Protein AF-A0A222AJ34-F1 (afdb_monomer_lite)

Sequence (127 aa):
MYPSAGAMNAAAAAAAVAAARHPGPPQPGQPIKFTVGESCDRIKEEFNFLQAQYHNLKLECEKLASEKIEIQRHYVMYYEMSYGLNVEMHKQTEIAKRLNAIIAQILPFLSQEHQQQVASAVERAKQ

pLDDT: mean 85.01, std 19.11, range [39.09, 98.69]

Foldseek 3Di:
DDPPPVVVVVVVVLVVVVVVPDDPDDDPPDPPPPDVVVVVVVVVVVVVSVVVVVVVVVVVVVVVVVVVVVVVVVVVVCVVVVVVVVVVVVVVVVVLVVVVVVLVVCLVVDDPVVSVVSVVVNVVVVD

InterPro domains:
  IPR005617 Groucho/TLE, N-terminal Q-rich domain [PF03920] (32-127)
  IPR009146 Groucho/transducin-like enhancer [PTHR10814] (26-127)

Secondary structure (DSSP, 8-state):
-PPPHHHHHHHHHHHHHHHTTSPPSPPTTS-----HHHHHHHHHHHHHHHHHHHHHHHHHHHHHHHHHHHHHHHHHHHHHHHHHHHHHHHHHHHHHHHHHHHHHHHGGGS-HHHHHHHHHHHHHHH-

Structure (mmCIF, N/CA/C/O backbone):
data_AF-A0A222AJ34-F1
#
_entry.id   AF-A0A222AJ34-F1
#
loop_
_atom_site.group_PDB
_atom_site.id
_atom_site.type_symbol
_atom_site.label_atom_id
_atom_site.label_alt_id
_atom_site.label_comp_id
_atom_site.label_asym_id
_atom_site.label_entity_id
_atom_site.label_seq_id
_atom_site.pdbx_PDB_ins_code
_atom_site.Cartn_x
_atom_site.Cartn_y
_atom_site.Cartn_z
_atom_site.occupancy
_atom_site.B_iso_or_equiv
_atom_site.auth_seq_id
_atom_site.auth_comp_id
_atom_site.auth_asym_id
_atom_site.auth_atom_id
_atom_site.pdbx_PDB_model_num
ATOM 1 N N . MET A 1 1 ? 6.913 8.322 -6.573 1.00 42.62 1 MET A N 1
ATOM 2 C CA . MET A 1 1 ? 7.624 7.628 -7.666 1.00 42.62 1 MET A CA 1
ATOM 3 C C . MET A 1 1 ? 8.215 8.682 -8.582 1.00 42.62 1 MET A C 1
ATOM 5 O O . MET A 1 1 ? 7.469 9.324 -9.306 1.00 42.62 1 MET A O 1
ATOM 9 N N . TYR A 1 2 ? 9.517 8.939 -8.467 1.00 39.09 2 TYR A N 1
ATOM 10 C CA . TYR A 1 2 ? 10.228 9.827 -9.389 1.00 39.09 2 TYR A CA 1
ATOM 11 C C . TYR A 1 2 ? 10.635 9.033 -10.638 1.00 39.09 2 TYR A C 1
ATOM 13 O O . TYR A 1 2 ? 10.969 7.854 -10.495 1.00 39.09 2 TYR A O 1
ATOM 21 N N . PRO A 1 3 ? 10.644 9.633 -11.841 1.00 51.12 3 PRO A N 1
ATOM 22 C CA . PRO A 1 3 ? 11.255 8.991 -12.995 1.00 51.12 3 PRO A CA 1
ATOM 23 C C . PRO A 1 3 ? 12.746 8.798 -12.701 1.00 51.12 3 PRO A C 1
ATOM 25 O O . PRO A 1 3 ? 13.421 9.727 -12.254 1.00 51.12 3 PRO A O 1
ATOM 28 N N . SER A 1 4 ? 13.248 7.582 -12.916 1.00 49.19 4 SER A N 1
ATOM 29 C CA . SER A 1 4 ? 14.657 7.238 -12.724 1.00 49.19 4 SER A CA 1
ATOM 30 C C . SER A 1 4 ? 15.549 8.168 -13.552 1.00 49.19 4 SER A C 1
ATOM 32 O O . SER A 1 4 ? 15.472 8.196 -14.782 1.00 49.19 4 SER A O 1
ATOM 34 N N . ALA A 1 5 ? 16.422 8.917 -12.872 1.00 51.28 5 ALA A N 1
ATOM 35 C CA . ALA A 1 5 ? 17.395 9.833 -13.472 1.00 51.28 5 ALA A CA 1
ATOM 36 C C . ALA A 1 5 ? 18.364 9.145 -14.462 1.00 51.28 5 ALA A C 1
ATOM 38 O O . ALA A 1 5 ? 19.049 9.824 -15.225 1.00 51.28 5 ALA A O 1
ATOM 39 N N . GLY A 1 6 ? 18.404 7.806 -14.491 1.00 52.25 6 GLY A N 1
ATOM 40 C CA . GLY A 1 6 ? 19.253 7.032 -15.397 1.00 52.25 6 GLY A CA 1
ATOM 41 C C . GLY A 1 6 ? 18.851 7.117 -16.875 1.00 52.25 6 GLY A C 1
ATOM 42 O O . GLY A 1 6 ? 19.728 7.171 -17.734 1.00 52.25 6 GLY A O 1
ATOM 43 N N . ALA A 1 7 ? 17.552 7.194 -17.192 1.00 55.06 7 ALA A N 1
ATOM 44 C CA . ALA A 1 7 ? 17.081 7.148 -18.584 1.00 55.06 7 ALA A CA 1
ATOM 45 C C . ALA A 1 7 ? 17.347 8.456 -19.355 1.00 55.06 7 ALA A C 1
ATOM 47 O O . ALA A 1 7 ? 17.745 8.426 -20.520 1.00 55.06 7 ALA A O 1
ATOM 48 N N . MET A 1 8 ? 17.204 9.612 -18.693 1.00 50.34 8 MET A N 1
ATOM 49 C CA . MET A 1 8 ? 17.540 10.917 -19.286 1.00 50.34 8 MET A CA 1
ATOM 50 C C . MET A 1 8 ? 19.036 11.042 -19.589 1.00 50.34 8 MET A C 1
ATOM 52 O O . MET A 1 8 ? 19.416 11.673 -20.573 1.00 50.34 8 MET A O 1
ATOM 56 N N . ASN A 1 9 ? 19.885 10.403 -18.780 1.00 57.75 9 ASN A N 1
ATOM 57 C CA . ASN A 1 9 ? 21.332 10.508 -18.923 1.00 57.75 9 ASN A CA 1
ATOM 58 C C . ASN A 1 9 ? 21.858 9.699 -20.123 1.00 57.75 9 ASN A C 1
ATOM 60 O O . ASN A 1 9 ? 22.767 10.144 -20.817 1.00 57.75 9 ASN A O 1
ATOM 64 N N . ALA A 1 10 ? 21.246 8.547 -20.422 1.00 58.34 10 ALA A N 1
ATOM 65 C CA . ALA A 1 10 ? 21.622 7.722 -21.573 1.00 58.34 10 ALA A CA 1
ATOM 66 C C . ALA A 1 10 ? 21.254 8.383 -22.914 1.00 58.34 10 ALA A C 1
ATOM 68 O O . ALA A 1 10 ? 22.072 8.411 -23.834 1.00 58.34 10 ALA A O 1
ATOM 69 N N . ALA A 1 11 ? 20.058 8.975 -23.012 1.00 57.44 11 ALA A N 1
ATOM 70 C CA . ALA A 1 11 ? 19.627 9.699 -24.209 1.00 57.44 11 ALA A CA 1
ATOM 71 C C . ALA A 1 11 ? 20.462 10.972 -24.447 1.00 57.44 11 ALA A C 1
ATOM 73 O O . ALA A 1 11 ? 20.866 11.245 -25.577 1.00 57.44 11 ALA A O 1
ATOM 74 N N . ALA A 1 12 ? 20.784 11.714 -23.380 1.00 57.72 12 ALA A N 1
ATOM 75 C CA . ALA A 1 12 ? 21.657 12.884 -23.452 1.00 57.72 12 ALA A CA 1
ATOM 76 C C . ALA A 1 12 ? 23.097 12.513 -23.849 1.00 57.72 12 ALA A C 1
ATOM 78 O O . ALA A 1 12 ? 23.702 13.197 -24.675 1.00 57.72 12 ALA A O 1
ATOM 79 N N . ALA A 1 13 ? 23.630 11.402 -23.329 1.00 58.84 13 ALA A N 1
ATOM 80 C CA . ALA A 1 13 ? 24.948 10.898 -23.707 1.00 58.84 13 ALA A CA 1
ATOM 81 C C . ALA A 1 13 ? 24.993 10.448 -25.177 1.00 58.84 13 ALA A C 1
ATOM 83 O O . ALA A 1 13 ? 25.935 10.784 -25.893 1.00 58.84 13 ALA A O 1
ATOM 84 N N . ALA A 1 14 ? 23.958 9.752 -25.660 1.00 60.47 14 ALA A N 1
ATOM 85 C CA . ALA A 1 14 ? 23.859 9.357 -27.064 1.00 60.47 14 ALA A CA 1
ATOM 86 C C . ALA A 1 14 ? 23.771 10.577 -28.002 1.00 60.47 14 ALA A C 1
ATOM 88 O O . ALA A 1 14 ? 24.455 10.616 -29.027 1.00 60.47 14 ALA A O 1
ATOM 89 N N . ALA A 1 15 ? 22.998 11.601 -27.625 1.00 59.00 15 ALA A N 1
ATOM 90 C CA . ALA A 1 15 ? 22.893 12.852 -28.374 1.00 59.00 15 ALA A CA 1
ATOM 91 C C . ALA A 1 15 ? 24.214 13.645 -28.393 1.00 59.00 15 ALA A C 1
ATOM 93 O O . ALA A 1 15 ? 24.599 14.174 -29.435 1.00 59.00 15 ALA A O 1
ATOM 94 N N . ALA A 1 16 ? 24.947 13.683 -27.276 1.00 59.84 16 ALA A N 1
ATOM 95 C CA . ALA A 1 16 ? 26.245 14.353 -27.188 1.00 59.84 16 ALA A CA 1
ATOM 96 C C . ALA A 1 16 ? 27.322 13.665 -28.049 1.00 59.84 16 ALA A C 1
ATOM 98 O O . ALA A 1 16 ? 28.106 14.340 -28.717 1.00 59.84 16 ALA A O 1
ATOM 99 N N . VAL A 1 17 ? 27.330 12.328 -28.095 1.00 60.75 17 VAL A N 1
ATOM 100 C CA . VAL A 1 17 ? 28.244 11.557 -28.957 1.00 60.75 17 VAL A CA 1
ATOM 101 C C . VAL A 1 17 ? 27.910 11.747 -30.439 1.00 60.75 17 VAL A C 1
ATOM 103 O O . VAL A 1 17 ? 28.824 11.834 -31.257 1.00 60.75 17 VAL A O 1
ATOM 106 N N . ALA A 1 18 ? 26.626 11.862 -30.794 1.00 57.66 18 ALA A N 1
ATOM 107 C CA . ALA A 1 18 ? 26.208 12.175 -32.160 1.00 57.66 18 ALA A CA 1
ATOM 108 C C . ALA A 1 18 ? 26.637 13.596 -32.576 1.00 57.66 18 ALA A C 1
ATOM 110 O O . ALA A 1 18 ? 27.211 13.778 -33.647 1.00 57.66 18 ALA A O 1
ATOM 111 N N . ALA A 1 19 ? 26.450 14.591 -31.701 1.00 58.34 19 ALA A N 1
ATOM 112 C CA . ALA A 1 19 ? 26.836 15.978 -31.964 1.00 58.34 19 ALA A CA 1
ATOM 113 C C . ALA A 1 19 ? 28.357 16.161 -32.139 1.00 58.34 19 ALA A C 1
ATOM 115 O O . ALA A 1 19 ? 28.788 16.933 -32.992 1.00 58.34 19 ALA A O 1
ATOM 116 N N . ALA A 1 20 ? 29.177 15.417 -31.390 1.00 56.94 20 ALA A N 1
ATOM 117 C CA . ALA A 1 20 ? 30.639 15.492 -31.467 1.00 56.94 20 ALA A CA 1
ATOM 118 C C . ALA A 1 20 ? 31.245 14.890 -32.754 1.00 56.94 20 ALA A C 1
ATOM 120 O O . ALA A 1 20 ? 32.431 15.082 -33.015 1.00 56.94 20 ALA A O 1
ATOM 121 N N . ARG A 1 21 ? 30.460 14.155 -33.556 1.00 56.41 21 ARG A N 1
ATOM 122 C CA . ARG A 1 21 ? 30.925 13.482 -34.785 1.00 56.41 21 ARG A CA 1
ATOM 123 C C . ARG A 1 21 ? 30.638 14.256 -36.070 1.00 56.41 21 ARG A C 1
ATOM 125 O O . ARG A 1 21 ? 31.079 13.836 -37.138 1.00 56.41 21 ARG A O 1
ATOM 132 N N . HIS A 1 22 ? 29.934 15.385 -35.995 1.00 52.84 22 HIS A N 1
ATOM 133 C CA . HIS A 1 22 ? 29.790 16.266 -37.148 1.00 52.84 22 HIS A CA 1
ATOM 134 C C . HIS A 1 22 ? 31.075 17.090 -37.321 1.00 52.84 22 HIS A C 1
ATOM 136 O O . HIS A 1 22 ? 31.444 17.822 -36.400 1.00 52.84 22 HIS A O 1
ATOM 142 N N . PRO A 1 23 ? 31.766 17.007 -38.477 1.00 51.19 23 PRO A N 1
ATOM 143 C CA . PRO A 1 23 ? 32.853 17.928 -38.755 1.00 51.19 23 PRO A CA 1
ATOM 144 C C . PRO A 1 23 ? 32.286 19.348 -38.723 1.00 51.19 23 PRO A C 1
ATOM 146 O O . PRO A 1 23 ? 31.208 19.604 -39.268 1.00 51.19 23 PRO A O 1
ATOM 149 N N . GLY A 1 24 ? 32.993 20.251 -38.039 1.00 53.47 24 GLY A N 1
ATOM 150 C CA . GLY A 1 24 ? 32.643 21.668 -37.996 1.00 53.47 24 GLY A CA 1
ATOM 151 C C . GLY A 1 24 ? 32.491 22.253 -39.407 1.00 53.47 24 GLY A C 1
ATOM 152 O O . GLY A 1 24 ? 32.967 21.655 -40.378 1.00 53.47 24 GLY A O 1
ATOM 153 N N . PRO A 1 25 ? 31.815 23.407 -39.542 1.00 49.16 25 PRO A N 1
ATOM 154 C CA . PRO A 1 25 ? 31.540 24.001 -40.844 1.00 49.16 25 PRO A CA 1
ATOM 155 C C . PRO A 1 25 ? 32.837 24.115 -41.663 1.00 49.16 25 PRO A C 1
ATOM 157 O O . PRO A 1 25 ? 33.863 24.530 -41.113 1.00 49.16 25 PRO A O 1
ATOM 160 N N . PRO A 1 26 ? 32.825 23.720 -42.950 1.00 52.59 26 PRO A N 1
ATOM 161 C CA . PRO A 1 26 ? 34.030 23.709 -43.764 1.00 52.59 26 PRO A CA 1
ATOM 162 C C . PRO A 1 26 ? 34.644 25.111 -43.826 1.00 52.59 26 PRO A C 1
ATOM 164 O O . PRO A 1 26 ? 33.959 26.091 -44.120 1.00 52.59 26 PRO A O 1
ATOM 167 N N . GLN A 1 27 ? 35.941 25.208 -43.523 1.00 51.50 27 GLN A N 1
ATOM 168 C CA . GLN A 1 27 ? 36.684 26.464 -43.599 1.00 51.50 27 GLN A CA 1
ATOM 169 C C . GLN A 1 27 ? 36.767 26.937 -45.061 1.00 51.50 27 GLN A C 1
ATOM 171 O O . GLN A 1 27 ? 37.063 26.127 -45.948 1.00 51.50 27 GLN A O 1
ATOM 176 N N . PRO A 1 28 ? 36.523 28.231 -45.339 1.00 43.25 28 PRO A N 1
ATOM 177 C CA . PRO A 1 28 ? 36.512 28.740 -46.702 1.00 43.25 28 PRO A CA 1
ATOM 178 C C . PRO A 1 28 ? 37.921 28.646 -47.301 1.00 43.25 28 PRO A C 1
ATOM 180 O O . PRO A 1 28 ? 38.844 29.303 -46.829 1.00 43.25 28 PRO A O 1
ATOM 183 N N . GLY A 1 29 ? 38.086 27.811 -48.331 1.00 57.12 29 GLY A N 1
ATOM 184 C CA . GLY A 1 29 ? 39.330 27.688 -49.101 1.00 57.12 29 GLY A CA 1
ATOM 185 C C . GLY A 1 29 ? 39.938 26.285 -49.191 1.00 57.12 29 GLY A C 1
ATOM 186 O O . GLY A 1 29 ? 40.866 26.100 -49.975 1.00 57.12 29 GLY A O 1
ATOM 187 N N . GLN A 1 30 ? 39.430 25.279 -48.466 1.00 55.62 30 GLN A N 1
ATOM 188 C CA . GLN A 1 30 ? 39.853 23.893 -48.706 1.00 55.62 30 GLN A CA 1
ATOM 189 C C . GLN A 1 30 ? 39.021 23.249 -49.824 1.00 55.62 30 GLN A C 1
ATOM 191 O O . GLN A 1 30 ? 37.790 23.305 -49.766 1.00 55.62 30 GLN A O 1
ATOM 196 N N . PRO A 1 31 ? 39.644 22.608 -50.836 1.00 51.94 31 PRO A N 1
ATOM 197 C CA . PRO A 1 31 ? 38.903 21.779 -51.771 1.00 51.94 31 PRO A CA 1
ATOM 198 C C . PRO A 1 31 ? 38.306 20.614 -50.981 1.00 51.94 31 PRO A C 1
ATOM 200 O O . PRO A 1 31 ? 39.026 19.706 -50.568 1.00 51.94 31 PRO A O 1
ATOM 203 N N . ILE A 1 32 ? 36.992 20.654 -50.750 1.00 56.41 32 ILE A N 1
ATOM 204 C CA . ILE A 1 32 ? 36.242 19.551 -50.149 1.00 56.41 32 ILE A CA 1
ATOM 205 C C . ILE A 1 32 ? 36.281 18.403 -51.160 1.00 56.41 32 ILE A C 1
ATOM 207 O O . ILE A 1 32 ? 35.407 18.267 -52.014 1.00 56.41 32 ILE A O 1
ATOM 211 N N . LYS A 1 33 ? 37.336 17.589 -51.112 1.00 56.84 33 LYS A N 1
ATOM 212 C CA . LYS A 1 33 ? 37.383 16.309 -51.813 1.00 56.84 33 LYS A CA 1
ATOM 213 C C . LYS A 1 33 ? 36.541 15.327 -51.016 1.00 56.84 33 LYS A C 1
ATOM 215 O O . LYS A 1 33 ? 37.064 14.491 -50.301 1.00 56.84 33 LYS A O 1
ATOM 220 N N . PHE A 1 34 ? 35.228 15.482 -51.122 1.00 59.47 34 PHE A N 1
ATOM 221 C CA . PHE A 1 34 ? 34.289 14.460 -50.699 1.00 59.47 34 PHE A CA 1
ATOM 222 C C . PHE A 1 34 ? 34.367 13.352 -51.746 1.00 59.47 34 PHE A C 1
ATOM 224 O O . PHE A 1 34 ? 33.855 13.511 -52.858 1.00 59.47 34 PHE A O 1
ATOM 231 N N . THR A 1 35 ? 35.077 12.263 -51.457 1.00 75.81 35 THR A N 1
ATOM 232 C CA . THR A 1 35 ? 34.990 11.103 -52.341 1.00 75.81 35 THR A CA 1
ATOM 233 C C . THR A 1 35 ? 33.712 10.337 -52.011 1.00 75.81 35 THR A C 1
ATOM 235 O O . THR A 1 35 ? 33.306 10.201 -50.854 1.00 75.81 35 THR A O 1
ATOM 238 N N . VAL A 1 36 ? 33.025 9.850 -53.044 1.00 82.44 36 VAL A N 1
ATOM 239 C CA . VAL A 1 36 ? 31.772 9.093 -52.882 1.00 82.44 36 VAL A CA 1
ATOM 240 C C . VAL A 1 36 ? 31.974 7.886 -51.951 1.00 82.44 36 VAL A C 1
ATOM 242 O O . VAL A 1 36 ? 31.080 7.564 -51.177 1.00 82.44 36 VAL A O 1
ATOM 245 N N . GLY A 1 37 ? 33.172 7.285 -51.950 1.00 87.19 37 GLY A N 1
ATOM 246 C CA . GLY A 1 37 ? 33.550 6.198 -51.039 1.00 87.19 37 GLY A CA 1
ATOM 247 C C . GLY A 1 37 ? 33.490 6.588 -49.558 1.00 87.19 37 GLY A C 1
ATOM 248 O O . GLY A 1 37 ? 32.777 5.941 -48.798 1.00 87.19 37 GLY A O 1
ATOM 249 N N . GLU A 1 38 ? 34.132 7.693 -49.165 1.00 84.94 38 GLU A N 1
ATOM 250 C CA . GLU A 1 38 ? 34.105 8.195 -47.776 1.00 84.94 38 GLU A CA 1
ATOM 251 C C . GLU A 1 38 ? 32.678 8.527 -47.314 1.00 84.94 38 GLU A C 1
ATOM 253 O O . GLU A 1 38 ? 32.312 8.321 -46.156 1.00 84.94 38 GLU A O 1
ATOM 258 N N . SER A 1 39 ? 31.845 9.007 -48.242 1.00 86.94 39 SER A N 1
ATOM 259 C CA . SER A 1 39 ? 30.427 9.277 -47.981 1.00 86.94 39 SER A CA 1
ATOM 260 C C . SER A 1 39 ? 29.666 7.992 -47.662 1.00 86.94 39 SER A C 1
ATOM 262 O O . SER A 1 39 ? 28.897 7.942 -46.704 1.00 86.94 39 SER A O 1
ATOM 264 N N . CYS A 1 40 ? 29.882 6.945 -48.462 1.00 91.62 40 CYS A N 1
ATOM 265 C CA . CYS A 1 40 ? 29.262 5.640 -48.264 1.00 91.62 40 CYS A CA 1
ATOM 266 C C . CYS A 1 40 ? 29.705 4.985 -46.948 1.00 91.62 40 CYS A C 1
ATOM 268 O O . CYS A 1 40 ? 28.860 4.425 -46.249 1.00 91.62 40 CYS A O 1
ATOM 270 N N . ASP A 1 41 ? 30.985 5.092 -46.583 1.00 91.94 41 ASP A N 1
ATOM 271 C CA . ASP A 1 41 ? 31.503 4.548 -45.323 1.00 91.94 41 ASP A CA 1
ATOM 272 C C . ASP A 1 41 ? 30.887 5.256 -44.113 1.00 91.94 41 ASP A C 1
ATOM 274 O O . ASP A 1 41 ? 30.389 4.601 -43.195 1.00 91.94 41 ASP A O 1
ATOM 278 N N . ARG A 1 42 ? 30.791 6.590 -44.159 1.00 91.00 42 ARG A N 1
ATOM 279 C CA . ARG A 1 42 ? 30.120 7.369 -43.114 1.00 91.00 42 ARG A CA 1
ATOM 280 C C . ARG A 1 42 ? 28.642 6.998 -42.970 1.00 91.00 42 ARG A C 1
ATOM 282 O O . ARG A 1 42 ? 28.175 6.794 -41.852 1.00 91.00 42 ARG A O 1
ATOM 289 N N . ILE A 1 43 ? 27.909 6.866 -44.079 1.00 94.00 43 ILE A N 1
ATOM 290 C CA . ILE A 1 43 ? 26.499 6.436 -44.055 1.00 94.00 43 ILE A CA 1
ATOM 291 C C . ILE A 1 43 ? 26.373 5.045 -43.419 1.00 94.00 43 ILE A C 1
ATOM 293 O O . ILE A 1 43 ? 25.454 4.800 -42.638 1.00 94.00 43 ILE A O 1
ATOM 297 N N . LYS A 1 44 ? 27.301 4.131 -43.718 1.00 95.31 44 LYS A N 1
ATOM 298 C CA . LYS A 1 44 ? 27.313 2.782 -43.145 1.00 95.31 44 LYS A CA 1
ATOM 299 C C . LYS A 1 44 ? 27.566 2.802 -41.637 1.00 95.31 44 LYS A C 1
ATOM 301 O O . LYS A 1 44 ? 26.899 2.076 -40.902 1.00 95.31 44 LYS A O 1
ATOM 306 N N . GLU A 1 45 ? 28.489 3.633 -41.162 1.00 95.50 45 GLU A N 1
ATOM 307 C CA . GLU A 1 45 ? 28.737 3.817 -39.729 1.00 95.50 45 GLU A CA 1
ATOM 308 C C . GLU A 1 45 ? 27.533 4.426 -39.004 1.00 95.50 45 GLU A C 1
ATOM 310 O O . GLU A 1 45 ? 27.139 3.923 -37.950 1.00 95.50 45 GLU A O 1
ATOM 315 N N . GLU A 1 46 ? 26.916 5.463 -39.578 1.00 94.94 46 GLU A N 1
ATOM 316 C CA . GLU A 1 46 ? 25.712 6.098 -39.031 1.00 94.94 46 GLU A CA 1
ATOM 317 C C . GLU A 1 46 ? 24.534 5.111 -38.987 1.00 94.94 46 GLU A C 1
ATOM 319 O O . GLU A 1 46 ? 23.831 5.031 -37.977 1.00 94.94 46 GLU A O 1
ATOM 324 N N . PHE A 1 47 ? 24.363 4.286 -40.026 1.00 97.12 47 PHE A N 1
ATOM 325 C CA . PHE A 1 47 ? 23.352 3.230 -40.053 1.00 97.12 47 PHE A CA 1
ATOM 326 C C . PHE A 1 47 ? 23.603 2.162 -38.982 1.00 97.12 47 PHE A C 1
ATOM 328 O O . PHE A 1 47 ? 22.685 1.812 -38.242 1.00 97.12 47 PHE A O 1
ATOM 335 N N . ASN A 1 48 ? 24.840 1.674 -38.850 1.00 96.38 48 ASN A N 1
ATOM 336 C CA . ASN A 1 48 ? 25.198 0.682 -37.832 1.00 96.38 48 ASN A CA 1
ATOM 337 C C . ASN A 1 48 ? 24.994 1.233 -36.414 1.00 96.38 48 ASN A C 1
ATOM 339 O O . ASN A 1 48 ? 24.492 0.532 -35.534 1.00 96.38 48 ASN A O 1
ATOM 343 N N . PHE A 1 49 ? 25.342 2.503 -36.193 1.00 95.94 49 PHE A N 1
ATOM 344 C CA . PHE A 1 49 ? 25.097 3.177 -34.923 1.00 95.94 49 PHE A CA 1
ATOM 345 C C . PHE A 1 49 ? 23.598 3.277 -34.622 1.00 95.94 49 PHE A C 1
ATOM 347 O O . PHE A 1 49 ? 23.166 2.920 -33.525 1.00 95.94 49 PHE A O 1
ATOM 354 N N . LEU A 1 50 ? 22.792 3.704 -35.599 1.00 96.88 50 LEU A N 1
ATOM 355 C CA . LEU A 1 50 ? 21.340 3.785 -35.451 1.00 96.88 50 LEU A CA 1
ATOM 356 C C . LEU A 1 50 ? 20.720 2.407 -35.183 1.00 96.88 50 LEU A C 1
ATOM 358 O O . LEU A 1 50 ? 19.856 2.278 -34.316 1.00 96.88 50 LEU A O 1
ATOM 362 N N . GLN A 1 51 ? 21.190 1.368 -35.874 1.00 96.88 51 GLN A N 1
ATOM 363 C CA . GLN A 1 51 ? 20.745 -0.008 -35.670 1.00 96.88 51 GLN A CA 1
ATOM 364 C C . GLN A 1 51 ? 21.035 -0.491 -34.239 1.00 96.88 51 GLN A C 1
ATOM 366 O O . GLN A 1 51 ? 20.165 -1.096 -33.609 1.00 96.88 51 GLN A O 1
ATOM 371 N N . ALA A 1 52 ? 22.217 -0.179 -33.698 1.00 96.31 52 ALA A N 1
ATOM 372 C CA . ALA A 1 52 ? 22.573 -0.503 -32.317 1.00 96.31 52 ALA A CA 1
ATOM 373 C C . ALA A 1 52 ? 21.699 0.252 -31.298 1.00 96.31 52 ALA A C 1
ATOM 375 O O . ALA A 1 52 ? 21.210 -0.349 -30.341 1.00 96.31 52 ALA A O 1
ATOM 376 N N . GLN A 1 53 ? 21.446 1.548 -31.518 1.00 96.69 53 GLN A N 1
ATOM 377 C CA . GLN A 1 53 ? 20.547 2.343 -30.668 1.00 96.69 53 GLN A CA 1
ATOM 378 C C . GLN A 1 53 ? 19.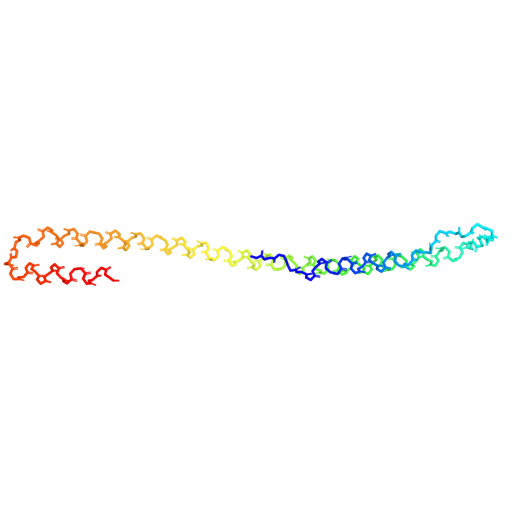119 1.787 -30.674 1.00 96.69 53 GLN A C 1
ATOM 380 O O . GLN A 1 53 ? 18.513 1.629 -29.615 1.00 96.69 53 GLN A O 1
ATOM 385 N N . TYR A 1 54 ? 18.599 1.427 -31.850 1.00 97.19 54 TYR A N 1
ATOM 386 C CA . TYR A 1 54 ? 17.280 0.812 -31.984 1.00 97.19 54 TYR A CA 1
ATOM 387 C C . TYR A 1 54 ? 17.183 -0.512 -31.219 1.00 97.19 54 TYR A C 1
ATOM 389 O O . TYR A 1 54 ? 16.200 -0.749 -30.518 1.00 97.19 54 TYR A O 1
ATOM 397 N N . HIS A 1 55 ? 18.207 -1.364 -31.316 1.00 97.69 55 HIS A N 1
ATOM 398 C CA . HIS A 1 55 ? 18.233 -2.633 -30.594 1.00 97.69 55 HIS A CA 1
ATOM 399 C C . HIS A 1 55 ? 18.203 -2.431 -29.073 1.00 97.69 55 HIS A C 1
ATOM 401 O O . HIS A 1 55 ? 17.389 -3.052 -28.392 1.00 97.69 55 HIS A O 1
ATOM 407 N N . ASN A 1 56 ? 19.023 -1.515 -28.552 1.00 96.12 56 ASN A N 1
ATOM 408 C CA . ASN A 1 56 ? 19.029 -1.186 -27.125 1.00 96.12 56 ASN A CA 1
ATOM 409 C C . ASN A 1 56 ? 17.676 -0.635 -26.659 1.00 96.12 56 ASN A C 1
ATOM 411 O O . ASN A 1 56 ? 17.162 -1.053 -25.624 1.00 96.12 56 ASN A O 1
ATOM 415 N N . LEU A 1 57 ? 17.070 0.261 -27.444 1.00 97.44 57 LEU A N 1
ATOM 416 C CA . LEU A 1 57 ? 15.754 0.813 -27.131 1.00 97.44 57 LEU A CA 1
ATOM 417 C C . LEU A 1 57 ? 14.678 -0.277 -27.098 1.00 97.44 57 LEU A C 1
ATOM 419 O O . LEU A 1 57 ? 13.839 -0.281 -26.201 1.00 97.44 57 LEU A O 1
ATOM 423 N N . LYS A 1 58 ? 14.716 -1.224 -28.041 1.00 97.81 58 LYS A N 1
ATOM 424 C CA . LYS A 1 58 ? 13.783 -2.353 -28.074 1.00 97.81 58 LYS A CA 1
ATOM 425 C C . LYS A 1 58 ? 13.855 -3.180 -26.786 1.00 97.81 58 LYS A C 1
ATOM 427 O O . LYS A 1 58 ? 12.811 -3.473 -26.209 1.00 97.81 58 LYS A O 1
ATOM 432 N N . LEU A 1 59 ? 15.061 -3.514 -26.326 1.00 98.00 59 LEU A N 1
ATOM 433 C CA . LEU A 1 59 ? 15.252 -4.270 -25.085 1.00 98.00 59 LEU A CA 1
ATOM 434 C C . LEU A 1 59 ? 14.731 -3.502 -23.862 1.00 98.00 59 LEU A C 1
ATOM 436 O O . LEU A 1 59 ? 14.053 -4.079 -23.013 1.00 98.00 59 LEU A O 1
ATOM 440 N N . GLU A 1 60 ? 14.979 -2.192 -23.790 1.00 97.94 60 GLU A N 1
ATOM 441 C CA . GLU A 1 60 ? 14.454 -1.366 -22.697 1.00 97.94 60 GLU A CA 1
ATOM 442 C C . GLU A 1 60 ? 12.918 -1.296 -22.729 1.00 97.94 60 GLU A C 1
ATOM 444 O O . GLU A 1 60 ? 12.270 -1.363 -21.685 1.00 97.94 60 GLU A O 1
ATOM 449 N N . CYS A 1 61 ? 12.303 -1.243 -23.915 1.00 98.06 61 CYS A N 1
ATOM 450 C CA . CYS A 1 61 ? 10.848 -1.320 -24.048 1.00 98.06 61 CYS A CA 1
ATOM 451 C C . CYS A 1 61 ? 10.280 -2.661 -23.554 1.00 98.06 61 CYS A C 1
ATOM 453 O O . CYS A 1 61 ? 9.254 -2.669 -22.873 1.00 98.06 61 CYS A O 1
ATOM 455 N N . GLU A 1 62 ? 10.927 -3.785 -23.869 1.00 98.19 62 GLU A N 1
ATOM 456 C CA . GLU A 1 62 ? 10.516 -5.116 -23.395 1.00 98.19 62 GLU A CA 1
ATOM 457 C C . GLU A 1 62 ? 10.623 -5.228 -21.865 1.00 98.19 62 GLU A C 1
ATOM 459 O O . GLU A 1 62 ? 9.723 -5.754 -21.197 1.00 98.19 62 GLU A O 1
ATOM 464 N N . LYS A 1 63 ? 11.684 -4.655 -21.290 1.00 98.19 63 LYS A N 1
ATOM 465 C CA . LYS A 1 63 ? 11.867 -4.568 -19.841 1.00 98.19 63 LYS A CA 1
ATOM 466 C C . LYS A 1 63 ? 10.771 -3.729 -19.180 1.00 98.19 63 LYS A C 1
ATOM 468 O O . LYS A 1 63 ? 10.114 -4.207 -18.257 1.00 98.19 63 LYS A O 1
ATOM 473 N N . LEU A 1 64 ? 10.507 -2.524 -19.690 1.00 98.38 64 LEU A N 1
ATOM 474 C CA . LEU A 1 64 ? 9.451 -1.645 -19.175 1.00 98.38 64 LEU A CA 1
ATOM 475 C C . LEU A 1 64 ? 8.060 -2.282 -19.278 1.00 98.38 64 LEU A C 1
ATOM 477 O O . LEU A 1 64 ? 7.232 -2.114 -18.383 1.00 98.38 64 LEU A O 1
ATOM 481 N N . ALA A 1 65 ? 7.790 -3.034 -20.348 1.00 98.19 65 ALA A N 1
ATOM 482 C CA . ALA A 1 65 ? 6.540 -3.776 -20.483 1.00 98.19 65 ALA A CA 1
ATOM 483 C C . ALA A 1 65 ? 6.379 -4.832 -19.376 1.00 98.19 65 ALA A C 1
ATOM 485 O O . ALA A 1 65 ? 5.285 -4.984 -18.832 1.00 98.19 65 ALA A O 1
ATOM 486 N N . SER A 1 66 ? 7.466 -5.512 -19.006 1.00 98.06 66 SER A N 1
ATOM 487 C CA . SER A 1 66 ? 7.474 -6.503 -17.924 1.00 98.06 66 SER A CA 1
ATOM 488 C C . SER A 1 66 ? 7.256 -5.849 -16.554 1.00 98.06 66 SER A C 1
ATOM 490 O O . SER A 1 66 ? 6.368 -6.265 -15.809 1.00 98.06 66 SER A O 1
ATOM 492 N N . GLU A 1 67 ? 7.981 -4.766 -16.257 1.00 98.50 67 GLU A N 1
ATOM 493 C CA . GLU A 1 67 ? 7.814 -3.990 -15.017 1.00 98.50 67 GLU A CA 1
ATOM 494 C C . GLU A 1 67 ? 6.388 -3.431 -14.879 1.00 98.50 67 GLU A C 1
ATOM 496 O O . GLU A 1 67 ? 5.794 -3.467 -13.800 1.00 98.50 67 GLU A O 1
ATOM 501 N N . LYS A 1 68 ? 5.784 -2.968 -15.983 1.00 98.19 68 LYS A N 1
ATOM 502 C CA . LYS A 1 68 ? 4.393 -2.492 -16.000 1.00 98.19 68 LYS A CA 1
ATOM 503 C C . LYS A 1 68 ? 3.412 -3.579 -15.556 1.00 98.19 68 LYS A C 1
ATOM 505 O O . LYS A 1 68 ? 2.490 -3.282 -14.797 1.00 98.19 68 LYS A O 1
ATOM 510 N N . ILE A 1 69 ? 3.588 -4.812 -16.031 1.00 98.62 69 ILE A N 1
ATOM 511 C CA . ILE A 1 69 ? 2.718 -5.940 -15.665 1.00 98.62 69 ILE A CA 1
ATOM 512 C C . ILE A 1 69 ? 2.865 -6.261 -14.174 1.00 98.62 69 ILE A C 1
ATOM 514 O O . ILE A 1 69 ? 1.864 -6.472 -13.488 1.00 98.62 69 ILE A O 1
ATOM 518 N N . GLU A 1 70 ? 4.090 -6.249 -13.650 1.00 98.50 70 GLU A N 1
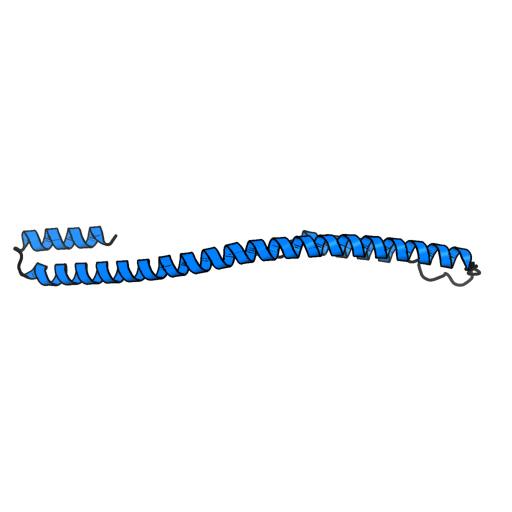ATOM 519 C CA . GLU A 1 70 ? 4.343 -6.492 -12.228 1.00 98.50 70 GLU A CA 1
ATOM 520 C C . GLU A 1 70 ? 3.709 -5.411 -11.342 1.00 98.50 70 GLU A C 1
ATOM 522 O O . GLU A 1 70 ? 2.998 -5.719 -10.382 1.00 98.50 70 GLU A O 1
ATOM 527 N N . ILE A 1 71 ? 3.875 -4.138 -11.710 1.00 98.62 71 ILE A N 1
ATOM 528 C CA . ILE A 1 71 ? 3.228 -3.019 -11.018 1.00 98.62 71 ILE A CA 1
ATOM 529 C C . ILE A 1 71 ? 1.706 -3.153 -11.081 1.00 98.62 71 ILE A C 1
ATOM 531 O O . ILE A 1 71 ? 1.038 -2.947 -10.070 1.00 98.62 71 ILE A O 1
ATOM 535 N N . GLN A 1 72 ? 1.144 -3.524 -12.233 1.00 98.56 72 GLN A N 1
ATOM 536 C CA . GLN A 1 72 ? -0.297 -3.725 -12.374 1.00 98.56 72 GLN A CA 1
ATOM 537 C C . GLN A 1 72 ? -0.803 -4.840 -11.450 1.00 98.56 72 GLN A C 1
ATOM 539 O O . GLN A 1 72 ? -1.847 -4.680 -10.817 1.00 98.56 72 GLN A O 1
ATOM 544 N N . ARG A 1 73 ? -0.056 -5.942 -11.318 1.00 98.62 73 ARG A N 1
ATOM 545 C CA . ARG A 1 73 ? -0.400 -7.030 -10.396 1.00 98.62 73 ARG A CA 1
ATOM 546 C C . ARG A 1 73 ? -0.416 -6.549 -8.946 1.00 98.62 73 ARG A C 1
ATOM 548 O O . ARG A 1 73 ? -1.380 -6.819 -8.232 1.00 98.62 73 ARG A O 1
ATOM 555 N N . HIS A 1 74 ? 0.611 -5.813 -8.523 1.00 98.44 74 HIS A N 1
ATOM 556 C CA . HIS A 1 74 ? 0.644 -5.233 -7.180 1.00 98.44 74 HIS A CA 1
ATOM 557 C C . HIS A 1 74 ? -0.488 -4.227 -6.969 1.00 98.44 74 HIS A C 1
ATOM 559 O O . HIS A 1 74 ? -1.143 -4.263 -5.933 1.00 98.44 74 HIS A O 1
ATOM 565 N N . TYR A 1 75 ? -0.769 -3.376 -7.955 1.00 98.56 75 TYR A N 1
ATOM 566 C CA . TYR A 1 75 ? -1.857 -2.406 -7.888 1.00 98.56 75 TYR A CA 1
ATOM 567 C C . TYR A 1 75 ? -3.212 -3.077 -7.631 1.00 98.56 75 TYR A C 1
ATOM 569 O O . TYR A 1 75 ? -3.917 -2.677 -6.707 1.00 98.56 75 TYR A O 1
ATOM 577 N N . VAL A 1 76 ? -3.550 -4.124 -8.392 1.00 98.56 76 VAL A N 1
ATOM 578 C CA . VAL A 1 76 ? -4.808 -4.866 -8.206 1.00 98.56 76 VAL A CA 1
ATOM 579 C C . VAL A 1 76 ? -4.858 -5.523 -6.827 1.00 98.56 76 VAL A C 1
ATOM 581 O O . VAL A 1 76 ? -5.844 -5.368 -6.114 1.00 98.56 76 VAL A O 1
ATOM 584 N N . MET A 1 77 ? -3.771 -6.175 -6.409 1.00 98.44 77 MET A N 1
ATOM 585 C CA . MET A 1 77 ? -3.689 -6.820 -5.096 1.00 98.44 77 MET A CA 1
ATOM 586 C C . MET A 1 77 ? -3.925 -5.825 -3.947 1.00 98.44 77 MET A C 1
ATOM 588 O O . MET A 1 77 ? -4.703 -6.099 -3.034 1.00 98.44 77 MET A O 1
ATOM 592 N N . TYR A 1 78 ? -3.282 -4.653 -3.995 1.00 98.62 78 TYR A N 1
ATOM 593 C CA . TYR A 1 78 ? -3.494 -3.605 -2.995 1.00 98.62 78 TYR A CA 1
ATOM 594 C C . TYR A 1 78 ? -4.907 -3.035 -3.053 1.00 98.62 78 TYR A C 1
ATOM 596 O O . TYR A 1 78 ? -5.490 -2.787 -2.004 1.00 98.62 78 TYR A O 1
ATOM 604 N N . TYR A 1 79 ? -5.473 -2.854 -4.245 1.00 98.62 79 TYR A N 1
ATOM 605 C CA . TYR A 1 79 ? -6.835 -2.357 -4.399 1.00 98.62 79 TYR A CA 1
ATOM 606 C C . TYR A 1 79 ? -7.860 -3.284 -3.729 1.00 98.62 79 TYR A C 1
ATOM 608 O O . TYR A 1 79 ? -8.670 -2.829 -2.919 1.00 98.62 79 TYR A O 1
ATOM 616 N N . GLU A 1 80 ? -7.785 -4.587 -4.005 1.00 97.69 80 GLU A N 1
ATOM 617 C CA . GLU A 1 80 ? -8.675 -5.592 -3.415 1.00 97.69 80 GLU A CA 1
ATOM 618 C C . GLU A 1 80 ? -8.508 -5.672 -1.894 1.00 97.69 80 GLU A C 1
ATOM 620 O O . GLU A 1 80 ? -9.489 -5.642 -1.146 1.00 97.69 80 GLU A O 1
ATOM 625 N N . MET A 1 81 ? -7.259 -5.701 -1.421 1.00 98.38 81 MET A N 1
ATOM 626 C CA . MET A 1 81 ? -6.958 -5.741 0.008 1.00 98.38 81 MET A CA 1
ATOM 627 C C . MET A 1 81 ? -7.458 -4.485 0.728 1.00 98.38 81 MET A C 1
ATOM 629 O O . MET A 1 81 ? -8.121 -4.593 1.759 1.00 98.38 81 MET A O 1
ATOM 633 N N . SER A 1 82 ? -7.176 -3.293 0.197 1.00 98.38 82 SER A N 1
ATOM 634 C CA . SER A 1 82 ? -7.631 -2.027 0.776 1.00 98.38 82 SER A CA 1
ATOM 635 C C . SER A 1 82 ? -9.151 -1.950 0.836 1.00 98.38 82 SER A C 1
ATOM 637 O O . SER A 1 82 ? -9.684 -1.478 1.837 1.00 98.38 82 SER A O 1
ATOM 639 N N . TYR A 1 83 ? -9.856 -2.448 -0.181 1.00 98.69 83 TYR A N 1
ATOM 640 C CA . TYR A 1 83 ? -11.312 -2.514 -0.152 1.00 98.69 83 TYR A CA 1
ATOM 641 C C . TYR A 1 83 ? -11.819 -3.426 0.978 1.00 98.69 83 TYR A C 1
ATOM 643 O O . TYR A 1 83 ? -12.665 -3.005 1.769 1.00 98.69 83 TYR A O 1
ATOM 651 N N . GLY A 1 84 ? -11.257 -4.634 1.110 1.00 98.12 84 GLY A N 1
ATOM 652 C CA . GLY A 1 84 ? -11.609 -5.568 2.185 1.00 98.12 84 GLY A CA 1
ATOM 653 C C . GLY A 1 84 ? -11.340 -4.999 3.582 1.00 98.12 84 GLY A C 1
ATOM 654 O O . GLY A 1 84 ? -12.216 -5.033 4.449 1.00 98.12 84 GLY A O 1
ATOM 655 N N . LEU A 1 85 ? -10.163 -4.398 3.780 1.00 98.50 85 LEU A N 1
ATOM 656 C CA . LEU A 1 85 ? -9.806 -3.725 5.031 1.00 98.50 85 LEU A CA 1
ATOM 657 C C . LEU A 1 85 ? -10.742 -2.552 5.336 1.00 98.50 85 LEU A C 1
ATOM 659 O O . LEU A 1 85 ? -11.144 -2.384 6.483 1.00 98.50 85 LEU A O 1
ATOM 663 N N . ASN A 1 86 ? -11.129 -1.766 4.329 1.00 98.31 86 ASN A N 1
ATOM 664 C CA . ASN A 1 86 ? -12.022 -0.625 4.513 1.00 98.31 86 ASN A CA 1
ATOM 665 C C . ASN A 1 86 ? -13.423 -1.058 4.973 1.00 98.31 86 ASN A C 1
ATOM 667 O O . ASN A 1 86 ? -13.994 -0.462 5.888 1.00 98.31 86 ASN A O 1
ATOM 671 N N . VAL A 1 87 ? -13.966 -2.122 4.372 1.00 98.69 87 VAL A N 1
ATOM 672 C CA . VAL A 1 87 ? -15.254 -2.695 4.789 1.00 98.69 87 VAL A CA 1
ATOM 673 C C . VAL A 1 87 ? -15.184 -3.190 6.232 1.00 98.69 87 VAL A C 1
ATOM 675 O O . VAL A 1 87 ? -16.052 -2.848 7.038 1.00 98.69 87 VAL A O 1
ATOM 678 N N . GLU A 1 88 ? -14.148 -3.955 6.584 1.00 98.62 88 GLU A N 1
ATOM 679 C CA . GLU A 1 88 ? -14.025 -4.496 7.939 1.00 98.62 88 GLU A CA 1
ATOM 680 C C . GLU A 1 88 ? -13.777 -3.385 8.969 1.00 98.62 88 GLU A C 1
ATOM 682 O O . GLU A 1 88 ? -14.383 -3.402 10.037 1.00 98.62 88 GLU A O 1
ATOM 687 N N . MET A 1 89 ? -12.990 -2.360 8.634 1.00 98.62 89 MET A N 1
ATOM 688 C CA . MET A 1 89 ? -12.791 -1.180 9.481 1.00 98.62 89 MET A CA 1
ATOM 689 C C . MET A 1 89 ? -14.125 -0.489 9.796 1.00 98.62 89 MET A C 1
ATOM 691 O O . MET A 1 89 ? -14.434 -0.241 10.965 1.00 98.62 89 MET A O 1
ATOM 695 N N . HIS A 1 90 ? -14.946 -0.202 8.780 1.00 98.69 90 HIS A N 1
ATOM 696 C CA . HIS A 1 90 ? -16.255 0.421 8.990 1.00 98.69 90 HIS A CA 1
ATOM 697 C C . HIS A 1 90 ? -17.205 -0.471 9.792 1.00 98.69 90 HIS A C 1
ATOM 699 O O . HIS A 1 90 ? -17.911 0.022 10.674 1.00 98.69 90 HIS A O 1
ATOM 705 N N . LYS A 1 91 ? -17.191 -1.784 9.546 1.00 98.62 91 LYS A N 1
ATOM 706 C CA . LYS A 1 91 ? -17.966 -2.753 10.326 1.00 98.62 91 LYS A CA 1
ATOM 707 C C . LYS A 1 91 ? -17.562 -2.749 11.801 1.00 98.62 91 LYS A C 1
ATOM 709 O O . LYS A 1 91 ? -18.438 -2.640 12.656 1.00 98.62 91 L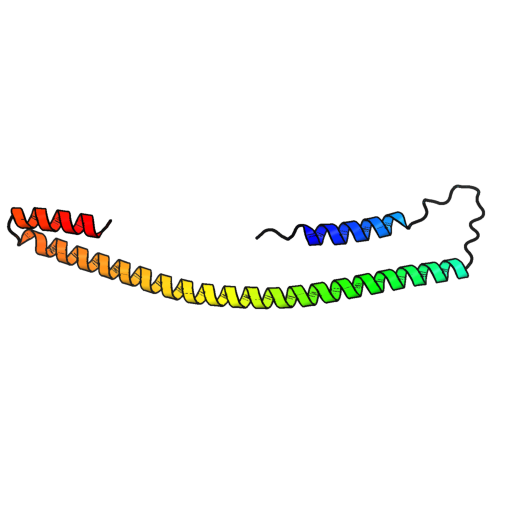YS A O 1
ATOM 714 N N . GLN A 1 92 ? -16.268 -2.818 12.110 1.00 98.62 92 GLN A N 1
ATOM 715 C CA . GLN A 1 92 ? -15.781 -2.780 13.493 1.00 98.62 92 GLN A CA 1
ATOM 716 C C . GLN A 1 92 ? -16.091 -1.441 14.169 1.00 98.62 92 GLN A C 1
ATOM 718 O O . GLN A 1 92 ? -16.504 -1.416 15.327 1.00 98.62 92 GLN A O 1
ATOM 723 N N . THR A 1 93 ? -15.998 -0.335 13.427 1.00 98.31 93 THR A N 1
ATOM 724 C CA . THR A 1 93 ? -16.367 1.002 13.918 1.00 98.31 93 THR A CA 1
ATOM 725 C C . THR A 1 93 ? -17.842 1.059 14.321 1.00 98.31 93 THR A C 1
ATOM 727 O O . THR A 1 93 ? -18.184 1.550 15.397 1.00 98.31 93 THR A O 1
ATOM 730 N N . GLU A 1 94 ? -18.732 0.516 13.489 1.00 98.62 94 GLU A N 1
ATOM 731 C CA . GLU A 1 94 ? -20.166 0.480 13.776 1.00 98.62 94 GLU A CA 1
ATOM 732 C C . GLU A 1 94 ? -20.498 -0.471 14.938 1.00 98.62 94 GLU A C 1
ATOM 734 O O . GLU A 1 94 ? -21.325 -0.135 15.788 1.00 98.62 94 GLU A O 1
ATOM 739 N N . ILE A 1 95 ? -19.824 -1.623 15.039 1.00 98.50 95 ILE A N 1
ATOM 740 C CA . ILE A 1 95 ? -19.952 -2.527 16.195 1.00 98.50 95 ILE A CA 1
ATOM 741 C C . ILE A 1 95 ? -19.543 -1.799 17.481 1.00 98.50 95 ILE A C 1
ATOM 743 O O . ILE A 1 95 ? -20.321 -1.772 18.435 1.00 98.50 95 ILE A O 1
ATOM 747 N N . ALA A 1 96 ? -18.373 -1.157 17.498 1.00 98.25 96 ALA A N 1
ATOM 748 C CA . ALA A 1 96 ? -17.884 -0.408 18.653 1.00 98.25 96 ALA A CA 1
ATOM 749 C C . ALA A 1 96 ? -18.862 0.704 19.065 1.00 98.25 96 ALA A C 1
ATOM 751 O O . ALA A 1 96 ? -19.191 0.846 20.245 1.00 98.25 96 ALA A O 1
ATOM 752 N N . LYS A 1 97 ? -19.408 1.444 18.091 1.00 98.06 97 LYS A N 1
ATOM 753 C CA . LYS A 1 97 ? -20.425 2.477 18.324 1.00 98.06 97 LYS A CA 1
ATOM 754 C C . LYS A 1 97 ? -21.686 1.908 18.979 1.00 98.06 97 LYS A C 1
ATOM 756 O O . LYS A 1 97 ? -22.183 2.492 19.942 1.00 98.06 97 LYS A O 1
ATOM 761 N N . ARG A 1 98 ? -22.202 0.777 18.485 1.00 98.62 98 ARG A N 1
ATOM 762 C CA . ARG A 1 98 ? -23.399 0.120 19.040 1.00 98.62 98 ARG A CA 1
ATOM 763 C C . ARG A 1 98 ? -23.160 -0.408 20.447 1.00 98.62 98 ARG A C 1
ATOM 765 O O . ARG A 1 98 ? -23.997 -0.182 21.315 1.00 98.62 98 ARG A O 1
ATOM 772 N N . LEU A 1 99 ? -22.019 -1.052 20.691 1.00 98.25 99 LEU A N 1
ATOM 773 C CA . LEU A 1 99 ? -21.648 -1.526 22.025 1.00 98.25 99 LEU A CA 1
ATOM 774 C C . LEU A 1 99 ? -21.548 -0.360 23.015 1.00 98.25 99 LEU A C 1
ATOM 776 O O . LEU A 1 99 ? -22.132 -0.422 24.093 1.00 98.25 99 LEU A O 1
ATOM 780 N N . ASN A 1 100 ? -20.900 0.740 22.624 1.00 97.19 100 ASN A N 1
ATOM 781 C CA . ASN A 1 100 ? -20.816 1.937 23.458 1.00 97.19 100 ASN A CA 1
ATOM 782 C C . ASN A 1 100 ? -22.201 2.550 23.743 1.00 97.19 100 ASN A C 1
ATOM 784 O O . ASN A 1 100 ? -22.461 2.986 24.863 1.00 97.19 100 ASN A O 1
ATOM 788 N N . ALA A 1 101 ? -23.111 2.546 22.762 1.00 98.00 101 ALA A N 1
ATOM 789 C CA . ALA A 1 101 ? -24.485 3.008 22.958 1.00 98.00 101 ALA A CA 1
ATOM 790 C C . ALA A 1 101 ? -25.263 2.127 23.952 1.00 98.00 101 ALA A C 1
ATOM 792 O O . ALA A 1 101 ? -25.954 2.658 24.817 1.00 98.00 101 ALA A O 1
ATOM 793 N N . ILE A 1 102 ? -25.118 0.800 23.872 1.00 98.25 102 ILE A N 1
ATOM 794 C CA . ILE A 1 102 ? -25.740 -0.139 24.821 1.00 98.25 102 ILE A CA 1
ATOM 795 C C . ILE A 1 102 ? -25.212 0.104 26.238 1.00 98.25 102 ILE A C 1
ATOM 797 O O . ILE A 1 102 ? -26.000 0.197 27.177 1.00 98.25 102 ILE A O 1
ATOM 801 N N . ILE A 1 103 ? -23.895 0.264 26.402 1.00 97.12 103 ILE A N 1
ATOM 802 C CA . ILE A 1 103 ? -23.305 0.535 27.720 1.00 97.12 103 ILE A CA 1
ATOM 803 C C . ILE A 1 103 ? -23.850 1.848 28.294 1.00 97.12 103 ILE A C 1
ATOM 805 O O . ILE A 1 103 ? -24.253 1.882 29.456 1.00 97.12 103 ILE A O 1
ATOM 809 N N . ALA A 1 104 ? -23.944 2.901 27.477 1.00 96.62 104 ALA A N 1
ATOM 810 C CA . ALA A 1 104 ? -24.518 4.179 27.893 1.00 96.62 104 ALA A CA 1
ATOM 811 C C . ALA A 1 104 ? -25.996 4.065 28.313 1.00 96.62 104 ALA A C 1
ATOM 813 O O . ALA A 1 104 ? -26.413 4.746 29.245 1.00 96.62 104 ALA A O 1
ATOM 814 N N . GLN A 1 105 ? -26.778 3.196 27.663 1.00 97.50 105 GLN A N 1
ATOM 815 C CA . GLN A 1 105 ? -28.174 2.935 28.035 1.00 97.50 105 GLN A CA 1
ATOM 816 C C . GLN A 1 105 ? -28.304 2.156 29.349 1.00 97.50 105 GLN A C 1
ATOM 818 O O . GLN A 1 105 ? -29.247 2.397 30.095 1.00 97.50 105 GLN A O 1
ATOM 823 N N . ILE A 1 106 ? -27.379 1.236 29.647 1.00 96.88 106 ILE A N 1
ATOM 824 C CA . ILE A 1 106 ? -27.405 0.423 30.877 1.00 96.88 106 ILE A CA 1
ATOM 825 C C . ILE A 1 106 ? -26.890 1.214 32.090 1.00 96.88 106 ILE A C 1
ATOM 827 O O . ILE A 1 106 ? -27.342 0.984 33.211 1.00 96.88 106 ILE A O 1
ATOM 831 N N . LEU A 1 107 ? -25.972 2.163 31.879 1.00 96.00 107 LEU A N 1
ATOM 832 C CA . LEU A 1 107 ? -25.280 2.899 32.942 1.00 96.00 107 LEU A CA 1
ATOM 833 C C . LEU A 1 107 ? -26.216 3.492 34.022 1.00 96.00 107 LEU A C 1
ATOM 835 O O . LEU A 1 107 ? -25.939 3.276 35.202 1.00 96.00 107 LEU A O 1
ATOM 839 N N . PRO A 1 108 ? -27.347 4.153 33.688 1.00 97.44 108 PRO A N 1
ATOM 840 C CA . PRO A 1 108 ? -28.250 4.742 34.683 1.00 97.44 108 PRO A CA 1
ATOM 841 C C . PRO A 1 108 ? -28.910 3.731 35.631 1.00 97.44 108 PRO A C 1
ATOM 843 O O . PRO A 1 108 ? -29.412 4.126 36.680 1.00 97.44 108 PRO A O 1
ATOM 846 N N . PHE A 1 109 ? -28.915 2.441 35.283 1.00 97.69 109 PHE A N 1
ATOM 847 C CA . PHE A 1 109 ? -29.511 1.377 36.095 1.00 97.69 109 PHE A CA 1
ATOM 848 C C . PHE A 1 109 ? -28.539 0.782 37.130 1.00 97.69 109 PHE A C 1
ATOM 850 O O . PHE A 1 109 ? -28.933 -0.075 37.919 1.00 97.69 109 PHE A O 1
ATOM 857 N N . LEU A 1 110 ? -27.274 1.214 37.138 1.00 97.12 110 LEU A N 1
ATOM 858 C CA . LEU A 1 110 ? -26.253 0.763 38.089 1.00 97.12 110 LEU A CA 1
ATOM 859 C C . LEU A 1 110 ? -26.196 1.669 39.332 1.00 97.12 110 LEU A C 1
ATOM 861 O O . LEU A 1 110 ? -26.616 2.825 39.290 1.00 97.12 110 LEU A O 1
ATOM 865 N N . SER A 1 111 ? -25.625 1.170 40.434 1.00 97.25 111 SER A N 1
ATOM 866 C CA . SER A 1 111 ? -25.290 1.995 41.607 1.00 97.25 111 SER A CA 1
ATOM 867 C C . SER A 1 111 ? -24.233 3.053 41.259 1.00 97.25 111 SER A C 1
ATOM 869 O O . SER A 1 111 ? -23.439 2.850 40.342 1.00 97.25 111 SER A O 1
ATOM 871 N N . GLN A 1 112 ? -24.178 4.167 42.000 1.00 94.00 112 GLN A N 1
ATOM 872 C CA . GLN A 1 112 ? -23.237 5.264 41.706 1.00 94.00 112 GLN A CA 1
ATOM 873 C C . GLN A 1 112 ? -21.770 4.811 41.627 1.00 94.00 112 GLN A C 1
ATOM 875 O O . GLN A 1 112 ? -21.057 5.208 40.708 1.00 94.00 112 GLN A O 1
ATOM 880 N N . GLU A 1 113 ? -21.329 3.941 42.538 1.00 96.44 113 GLU A N 1
ATOM 881 C CA . GLU A 1 113 ? -19.964 3.402 42.515 1.00 96.44 113 GLU A CA 1
ATOM 882 C C . GLU A 1 113 ? -19.684 2.619 41.219 1.00 96.44 113 GLU A C 1
ATOM 884 O O . GLU A 1 113 ? -18.685 2.862 40.539 1.00 96.44 113 GLU A O 1
ATOM 889 N N . HIS A 1 114 ? -20.602 1.731 40.821 1.00 96.06 114 HIS A N 1
ATOM 890 C CA . HIS A 1 114 ? -20.468 0.956 39.588 1.00 96.06 114 HIS A CA 1
ATOM 891 C C . HIS A 1 114 ? -20.574 1.828 38.332 1.00 96.06 114 HIS A C 1
ATOM 893 O O . HIS A 1 114 ? -19.881 1.555 37.353 1.00 96.06 114 HIS A O 1
ATOM 899 N N . GLN A 1 115 ? -21.378 2.896 38.345 1.00 96.81 115 GLN A N 1
ATOM 900 C CA . GLN A 1 115 ? -21.438 3.851 37.233 1.00 96.81 115 GLN A CA 1
ATOM 901 C C . GLN A 1 115 ? -20.063 4.464 36.957 1.00 96.81 115 GLN A C 1
ATOM 903 O O . GLN A 1 115 ? -19.618 4.484 35.809 1.00 96.81 115 GLN A O 1
ATOM 908 N N . GLN A 1 116 ? -19.367 4.916 38.003 1.00 95.38 116 GLN A N 1
ATOM 909 C CA . GLN A 1 116 ? -18.044 5.529 37.878 1.00 95.38 116 GLN A CA 1
ATOM 910 C C . GLN A 1 116 ? -16.981 4.527 37.411 1.00 95.38 116 GLN A C 1
ATOM 912 O O . GLN A 1 116 ? -16.180 4.844 36.527 1.00 95.38 116 GLN A O 1
ATOM 917 N 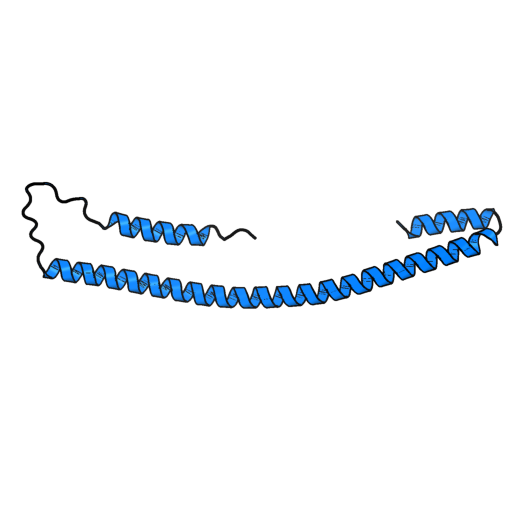N . GLN A 1 117 ? -17.015 3.297 37.935 1.00 96.69 117 GLN A N 1
ATOM 918 C CA . GLN A 1 117 ? -16.129 2.220 37.488 1.00 96.69 117 GLN A CA 1
ATOM 919 C C . GLN A 1 117 ? -16.342 1.890 36.003 1.00 96.69 117 GLN A C 1
ATOM 921 O O . GLN A 1 117 ? -15.379 1.912 35.234 1.00 96.69 117 GLN A O 1
ATOM 926 N N . VAL A 1 118 ? -17.588 1.658 35.573 1.00 96.69 118 VAL A N 1
ATOM 927 C CA . VAL A 1 118 ? -17.912 1.320 34.176 1.00 96.69 118 VAL A CA 1
ATOM 928 C C . VAL A 1 118 ? -17.563 2.470 33.234 1.00 96.69 118 VAL A C 1
ATOM 930 O O . VAL A 1 118 ? -16.923 2.232 32.211 1.00 96.69 118 VAL A O 1
ATOM 933 N N . ALA A 1 119 ? -17.903 3.715 33.581 1.00 94.62 119 ALA A N 1
ATOM 934 C CA . ALA A 1 119 ? -17.568 4.879 32.761 1.00 94.62 119 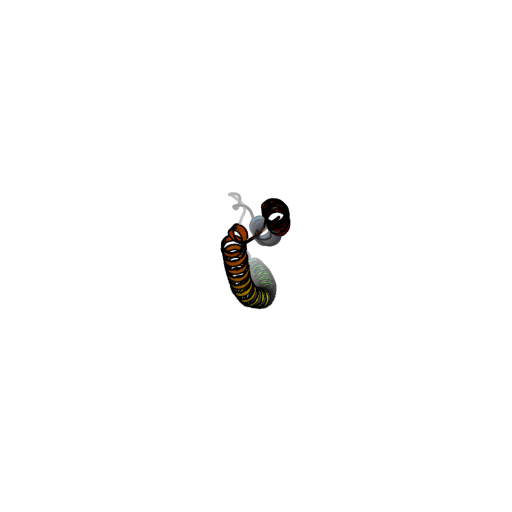ALA A CA 1
ATOM 935 C C . ALA A 1 119 ? -16.050 5.004 32.542 1.00 94.62 119 ALA A C 1
ATOM 937 O O . ALA A 1 119 ? -15.599 5.170 31.410 1.00 94.62 119 ALA A O 1
ATOM 938 N N . SER A 1 120 ? -15.249 4.841 33.602 1.00 95.69 120 SER A N 1
ATOM 939 C CA . SER A 1 120 ? -13.784 4.881 33.489 1.00 95.69 120 SER A CA 1
ATOM 940 C C . SER A 1 120 ? -13.211 3.733 32.644 1.00 95.69 120 SER A C 1
ATOM 942 O O . SER A 1 120 ? -12.257 3.933 31.889 1.00 95.69 120 SER A O 1
ATOM 944 N N . ALA A 1 121 ? -13.801 2.535 32.735 1.00 96.56 121 ALA A N 1
ATOM 945 C CA . ALA A 1 121 ? -13.376 1.369 31.968 1.00 96.56 121 ALA A CA 1
ATOM 946 C C . ALA A 1 121 ? -13.679 1.525 30.470 1.00 96.56 121 ALA A C 1
ATOM 948 O O . ALA A 1 121 ? -12.839 1.183 29.640 1.00 96.56 121 ALA A O 1
ATOM 949 N N . VAL A 1 122 ? -14.842 2.085 30.126 1.00 96.38 122 VAL A N 1
ATOM 950 C CA . VAL A 1 122 ? -15.232 2.372 28.738 1.00 96.38 122 VAL A CA 1
ATOM 951 C C . VAL A 1 122 ? -14.302 3.397 28.102 1.00 96.38 122 VAL A C 1
ATOM 953 O O . VAL A 1 122 ? -13.874 3.200 26.969 1.00 96.38 122 VAL A O 1
ATOM 956 N N . GLU A 1 123 ? -13.952 4.466 28.818 1.00 94.88 123 GLU A N 1
ATOM 957 C CA . GLU A 1 123 ? -13.024 5.473 28.293 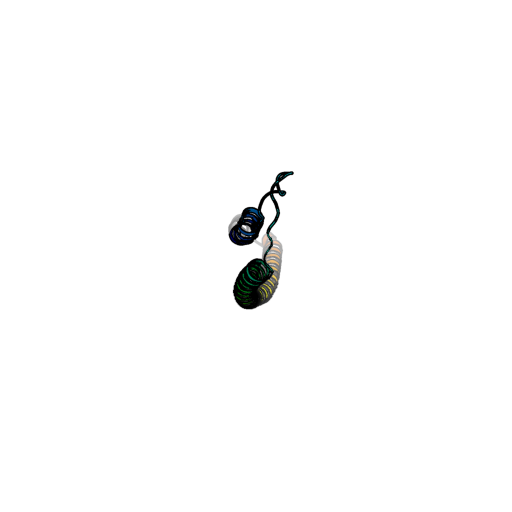1.00 94.88 123 GLU A CA 1
ATOM 958 C C . GLU A 1 123 ? -11.623 4.899 28.067 1.00 94.88 123 GLU A C 1
ATOM 960 O O . GLU A 1 123 ? -11.009 5.177 27.041 1.00 94.88 123 GLU A O 1
ATOM 965 N N . ARG A 1 124 ? -11.146 4.020 28.957 1.00 96.75 124 ARG A N 1
ATOM 966 C CA . ARG A 1 124 ? -9.884 3.297 28.743 1.00 96.75 124 ARG A CA 1
ATOM 967 C C . ARG A 1 124 ? -9.949 2.358 27.538 1.00 96.75 124 ARG A C 1
ATOM 969 O O . ARG A 1 124 ? -8.968 2.237 26.824 1.00 96.75 124 ARG A O 1
ATOM 976 N N . ALA A 1 125 ? -11.081 1.694 27.316 1.00 94.56 125 ALA A N 1
ATOM 977 C CA . ALA A 1 125 ? -11.249 0.750 26.211 1.00 94.56 125 ALA A CA 1
ATOM 978 C C . ALA A 1 125 ? -11.328 1.418 24.824 1.00 94.56 125 ALA A C 1
ATOM 980 O O . ALA A 1 125 ? -11.204 0.726 23.818 1.00 94.56 125 ALA A O 1
ATOM 981 N N . LYS A 1 126 ? -11.575 2.734 24.761 1.00 91.44 126 LYS A N 1
ATOM 982 C CA . LYS A 1 126 ? -11.607 3.515 23.512 1.00 91.44 126 LYS A CA 1
ATOM 983 C C . LYS A 1 126 ? -10.247 4.091 23.105 1.00 91.44 126 LYS A C 1
ATOM 985 O O . LYS A 1 126 ? -10.140 4.563 21.974 1.00 91.44 126 LYS A O 1
ATOM 990 N N . GLN A 1 127 ? -9.285 4.137 24.030 1.00 86.12 127 GLN A N 1
ATOM 991 C CA . GLN A 1 127 ? -7.907 4.571 23.771 1.00 86.12 127 GLN A CA 1
ATOM 992 C C . GLN A 1 127 ? -7.143 3.488 23.014 1.00 86.12 127 GLN A C 1
ATOM 994 O O . GLN A 1 127 ? -6.347 3.872 22.131 1.00 86.12 127 GLN A O 1
#

Radius of gyration: 36.44 Å; chains: 1; bounding box: 69×36×95 Å

Organism: Spodoptera littoralis (NCBI:txid7109)